Protein AF-A0A497KRR3-F1 (afdb_monomer_lite)

Foldseek 3Di:
DDDDPVRVLQVLLVVLLVQQLVVCCVVLPQDPPNVVSCVVCVVSVVGDSCVVLSVQLVVQVVVVHDSVVSHD

Radius of gyration: 14.73 Å; chains: 1; bounding box: 37×27×39 Å

pLDDT: mean 89.66, std 6.64, range [56.34, 97.56]

Structure (mmCIF, N/CA/C/O backbone):
data_AF-A0A497KRR3-F1
#
_entry.id   AF-A0A497KRR3-F1
#
loop_
_atom_site.group_PDB
_atom_site.id
_atom_site.type_symbol
_atom_site.label_atom_id
_atom_site.label_alt_id
_atom_site.label_comp_id
_atom_site.label_asym_id
_atom_site.label_entity_id
_atom_site.label_seq_id
_atom_site.pdbx_PDB_ins_code
_atom_site.Cartn_x
_atom_site.Cartn_y
_atom_site.Cartn_z
_atom_site.occupancy
_atom_site.B_iso_or_equiv
_atom_site.auth_seq_id
_atom_site.auth_comp_id
_atom_site.auth_asym_id
_atom_site.auth_atom_id
_atom_site.pdbx_PDB_model_num
ATOM 1 N N . MET A 1 1 ? 15.548 19.743 -13.777 1.00 56.34 1 MET A N 1
ATOM 2 C CA . MET A 1 1 ? 16.530 19.382 -12.734 1.00 56.34 1 MET A CA 1
ATOM 3 C C . MET A 1 1 ? 16.562 17.864 -12.720 1.00 56.34 1 MET A C 1
ATOM 5 O O . MET A 1 1 ? 15.498 17.286 -12.575 1.00 56.34 1 MET A O 1
ATOM 9 N N . VAL A 1 2 ? 17.690 17.223 -13.033 1.00 71.06 2 VAL A N 1
ATOM 10 C CA . VAL A 1 2 ? 17.755 15.750 -13.026 1.00 71.06 2 VAL A CA 1
ATOM 11 C C . VAL A 1 2 ? 17.770 15.317 -11.564 1.00 71.06 2 VAL A C 1
ATOM 13 O O . VAL A 1 2 ? 18.674 15.712 -10.829 1.00 71.06 2 VAL A O 1
ATOM 16 N N . LEU A 1 3 ? 16.746 14.585 -11.134 1.00 77.56 3 LEU A N 1
ATOM 17 C CA . LEU A 1 3 ? 16.706 13.996 -9.799 1.00 77.56 3 LEU A CA 1
ATOM 18 C C . LEU A 1 3 ? 17.834 12.965 -9.697 1.00 77.56 3 LEU A C 1
ATOM 20 O O . LEU A 1 3 ? 18.051 12.186 -10.627 1.00 77.56 3 LEU A O 1
ATOM 24 N N . ASN A 1 4 ? 18.569 12.963 -8.585 1.00 92.00 4 ASN A N 1
ATOM 25 C CA . ASN A 1 4 ? 19.438 11.826 -8.294 1.00 92.00 4 ASN A CA 1
ATOM 26 C C . ASN A 1 4 ? 18.568 10.594 -7.976 1.00 92.00 4 ASN A C 1
ATOM 28 O O . ASN A 1 4 ? 17.377 10.723 -7.681 1.00 92.00 4 ASN A O 1
ATOM 32 N N . LEU A 1 5 ? 19.160 9.400 -8.053 1.00 90.31 5 LEU A N 1
ATOM 33 C CA . LEU A 1 5 ? 18.426 8.143 -7.893 1.00 90.31 5 LEU A CA 1
ATOM 34 C C . LEU A 1 5 ? 17.658 8.076 -6.565 1.00 90.31 5 LEU A C 1
ATOM 36 O O . LEU A 1 5 ? 16.511 7.639 -6.542 1.00 90.31 5 LEU A O 1
ATOM 40 N N . ASP A 1 6 ? 18.266 8.548 -5.478 1.00 92.31 6 ASP A N 1
ATOM 41 C CA . ASP A 1 6 ? 17.636 8.537 -4.159 1.00 92.31 6 ASP A CA 1
ATOM 42 C C . ASP A 1 6 ? 16.403 9.441 -4.117 1.00 92.31 6 ASP A C 1
ATOM 44 O O . ASP A 1 6 ? 15.385 9.084 -3.525 1.00 92.31 6 ASP A O 1
ATOM 48 N N . GLN A 1 7 ? 16.468 10.610 -4.751 1.00 93.56 7 GLN A N 1
ATOM 49 C CA . GLN A 1 7 ? 15.352 11.543 -4.776 1.00 93.56 7 GLN A CA 1
ATOM 50 C C . GLN A 1 7 ? 14.198 11.011 -5.628 1.00 93.56 7 GLN A C 1
ATOM 52 O O . GLN A 1 7 ? 13.060 11.026 -5.169 1.00 93.56 7 GLN A O 1
ATOM 57 N N . TYR A 1 8 ? 14.509 10.439 -6.792 1.00 92.81 8 TYR A N 1
ATOM 58 C CA . TYR A 1 8 ? 13.524 9.769 -7.641 1.00 92.81 8 TYR A CA 1
ATOM 59 C C . TYR A 1 8 ? 12.816 8.620 -6.906 1.00 92.81 8 TYR A C 1
ATOM 61 O O . TYR A 1 8 ? 11.591 8.555 -6.877 1.00 92.81 8 TYR A O 1
ATOM 69 N N . LEU A 1 9 ? 13.576 7.735 -6.250 1.00 92.19 9 LEU A N 1
ATOM 70 C CA . LEU A 1 9 ? 12.997 6.604 -5.520 1.00 92.19 9 LEU A CA 1
ATOM 71 C C 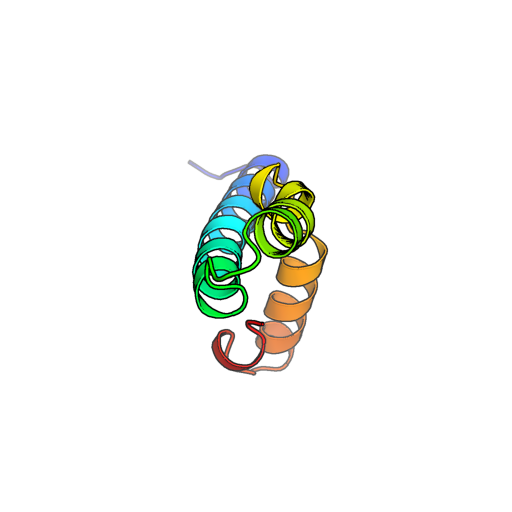. LEU A 1 9 ? 12.127 7.054 -4.343 1.00 92.19 9 LEU A C 1
ATOM 73 O O . LEU A 1 9 ? 11.107 6.428 -4.062 1.00 92.19 9 LEU A O 1
ATOM 77 N N . ASN A 1 10 ? 12.515 8.119 -3.641 1.00 92.25 10 ASN A N 1
ATOM 78 C CA . ASN A 1 10 ? 11.705 8.651 -2.546 1.00 92.25 10 ASN A CA 1
ATOM 79 C C . ASN A 1 10 ? 10.386 9.261 -3.042 1.00 92.25 10 ASN A C 1
ATOM 81 O O . ASN A 1 10 ? 9.370 9.092 -2.366 1.00 92.25 10 ASN A O 1
ATOM 85 N N . GLU A 1 11 ? 10.387 9.930 -4.197 1.00 93.44 11 GLU A N 1
ATOM 86 C CA . GLU A 1 11 ? 9.167 10.449 -4.830 1.00 93.44 11 GLU A CA 1
ATOM 87 C C . GLU A 1 11 ? 8.233 9.297 -5.240 1.00 93.44 11 GLU A C 1
ATOM 89 O O . GLU A 1 11 ? 7.097 9.239 -4.766 1.00 93.44 11 GLU A O 1
ATOM 94 N N . GLU A 1 12 ? 8.741 8.301 -5.971 1.00 93.06 12 GLU A N 1
ATOM 95 C CA . GLU A 1 12 ? 7.980 7.115 -6.407 1.00 93.06 12 GLU A CA 1
ATOM 96 C C . GLU A 1 12 ? 7.372 6.313 -5.235 1.00 93.06 12 GLU A C 1
ATOM 98 O O . GLU A 1 12 ? 6.205 5.897 -5.258 1.00 93.06 12 GLU A O 1
ATOM 103 N N . LEU A 1 13 ? 8.154 6.088 -4.170 1.00 93.25 13 LEU A N 1
ATOM 104 C CA . LEU A 1 13 ? 7.673 5.410 -2.960 1.00 93.25 13 LEU A CA 1
ATOM 105 C C . LEU A 1 13 ? 6.629 6.254 -2.215 1.00 93.25 13 LEU A C 1
ATOM 107 O O . LEU A 1 13 ? 5.702 5.700 -1.615 1.00 93.25 13 LEU A O 1
ATOM 111 N N . GLY A 1 14 ? 6.766 7.582 -2.252 1.00 92.31 14 GLY A N 1
ATOM 112 C CA . GLY A 1 14 ? 5.796 8.524 -1.702 1.00 92.31 14 GLY A CA 1
ATOM 113 C C . GLY A 1 14 ? 4.445 8.427 -2.407 1.00 92.31 14 GLY A C 1
ATOM 114 O O . GLY A 1 14 ? 3.422 8.248 -1.741 1.00 92.31 14 GLY A O 1
ATOM 115 N N . GLU A 1 15 ? 4.444 8.455 -3.738 1.00 91.94 15 GLU A N 1
A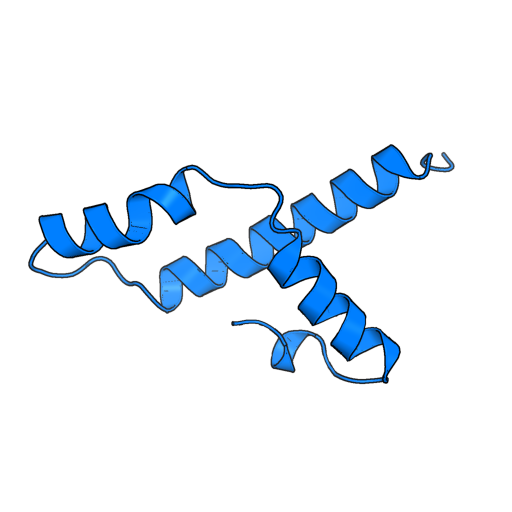TOM 116 C CA . GLU A 1 15 ? 3.233 8.311 -4.554 1.00 91.94 15 GLU A CA 1
ATOM 117 C C . GLU A 1 15 ? 2.552 6.959 -4.326 1.00 91.94 15 GLU A C 1
ATOM 119 O O . GLU A 1 15 ? 1.347 6.893 -4.062 1.00 91.94 15 GLU A O 1
ATOM 124 N N . THR A 1 16 ? 3.340 5.882 -4.311 1.00 91.81 16 THR A N 1
ATOM 125 C CA . THR A 1 16 ? 2.841 4.535 -4.004 1.00 91.81 16 THR A CA 1
ATOM 126 C C . THR A 1 16 ? 2.192 4.478 -2.622 1.00 91.81 16 THR A C 1
ATOM 128 O O . THR A 1 16 ? 1.130 3.880 -2.447 1.00 91.81 16 THR A O 1
ATOM 131 N N . SER A 1 17 ? 2.799 5.129 -1.626 1.00 91.12 17 SER A N 1
ATOM 132 C CA . SER A 1 17 ? 2.264 5.176 -0.264 1.00 91.12 17 SER A CA 1
ATOM 133 C C . SER A 1 17 ? 0.896 5.853 -0.202 1.00 91.12 17 SER A C 1
ATOM 135 O O . SER A 1 17 ? 0.013 5.371 0.508 1.00 91.12 17 SER A O 1
ATOM 137 N N . VAL A 1 18 ? 0.686 6.926 -0.971 1.00 91.12 18 VAL A N 1
ATOM 138 C CA . VAL A 1 18 ? -0.613 7.613 -1.051 1.00 91.12 18 VAL A CA 1
ATOM 139 C C . VAL A 1 18 ? -1.679 6.702 -1.665 1.00 91.12 18 VAL A C 1
ATOM 141 O O . VAL A 1 18 ? -2.750 6.557 -1.070 1.00 91.12 18 VAL A O 1
ATOM 144 N N . LYS A 1 19 ? -1.382 6.046 -2.798 1.00 90.62 19 LYS A N 1
ATOM 145 C CA . LYS A 1 19 ? -2.322 5.122 -3.465 1.00 90.62 19 LYS A CA 1
ATOM 146 C C . LYS A 1 19 ? -2.724 3.967 -2.541 1.00 90.62 19 LYS A C 1
ATOM 148 O O . LYS A 1 19 ? -3.908 3.735 -2.314 1.00 90.62 19 LYS A O 1
ATOM 153 N N . VAL A 1 20 ? -1.741 3.298 -1.935 1.00 89.94 20 VAL A N 1
ATOM 154 C CA . VAL A 1 20 ? -1.970 2.136 -1.058 1.00 89.94 20 VAL A CA 1
ATOM 155 C C . VAL A 1 20 ? -2.755 2.515 0.196 1.00 89.94 20 VAL A C 1
ATOM 157 O O . VAL A 1 20 ? -3.674 1.797 0.581 1.00 89.94 20 VAL A O 1
ATOM 160 N N . LYS A 1 21 ? -2.435 3.646 0.841 1.00 88.50 21 LYS A N 1
ATOM 161 C CA . LYS A 1 21 ? -3.167 4.097 2.037 1.00 88.50 21 LYS A CA 1
ATOM 162 C C . LYS A 1 21 ? -4.639 4.361 1.744 1.00 88.50 21 LYS A C 1
ATOM 164 O O . LYS A 1 21 ? -5.479 3.958 2.540 1.00 88.50 21 LYS A O 1
ATOM 169 N N . LYS A 1 22 ? -4.939 4.981 0.597 1.00 89.44 22 LYS A N 1
ATOM 170 C CA . LYS A 1 22 ? -6.319 5.227 0.169 1.00 89.44 22 LYS A CA 1
ATOM 171 C C . LYS A 1 22 ? -7.112 3.920 0.085 1.00 89.44 22 LYS A C 1
ATOM 173 O O . LYS A 1 22 ? -8.208 3.845 0.624 1.00 89.44 22 LYS A O 1
ATOM 178 N N . ILE A 1 23 ? -6.536 2.885 -0.520 1.00 89.06 23 ILE A N 1
ATOM 179 C CA . ILE A 1 23 ? -7.220 1.596 -0.660 1.00 89.06 23 ILE A CA 1
ATOM 180 C C . ILE A 1 23 ? -7.353 0.878 0.685 1.00 89.06 23 ILE A C 1
ATOM 182 O O . ILE A 1 23 ? -8.400 0.317 0.991 1.00 89.06 23 ILE A O 1
ATOM 186 N N . LEU A 1 24 ? -6.335 0.940 1.544 1.00 86.31 24 LEU A N 1
ATOM 187 C CA . LEU A 1 24 ? -6.417 0.336 2.877 1.00 86.31 24 LEU A CA 1
ATOM 188 C C . LEU A 1 24 ? -7.514 0.966 3.747 1.00 86.31 24 LEU A C 1
ATOM 190 O O . LEU A 1 24 ? -8.133 0.251 4.538 1.00 86.31 24 LEU A O 1
ATOM 194 N N . ASP A 1 25 ? -7.791 2.261 3.583 1.00 85.75 25 ASP A N 1
ATOM 195 C CA . ASP A 1 25 ? -8.925 2.920 4.241 1.00 85.75 25 ASP A CA 1
ATOM 196 C C . ASP A 1 25 ? -10.284 2.411 3.724 1.00 85.75 25 ASP A C 1
ATOM 198 O O . ASP A 1 25 ? -11.247 2.342 4.492 1.00 85.75 25 ASP A O 1
ATOM 202 N N . GLU A 1 26 ? -10.362 2.005 2.455 1.00 87.50 26 GLU A N 1
ATOM 203 C CA . GLU A 1 26 ? -11.558 1.403 1.851 1.00 87.50 26 GLU A CA 1
ATOM 204 C C . GLU A 1 26 ? -11.736 -0.071 2.276 1.00 87.50 26 GLU A C 1
ATOM 206 O O . GLU A 1 26 ? -12.849 -0.496 2.602 1.00 87.50 26 GLU A O 1
ATOM 211 N N . VAL A 1 27 ? -10.644 -0.843 2.334 1.00 86.88 27 VAL A N 1
ATOM 212 C CA . VAL A 1 27 ? -10.642 -2.283 2.661 1.00 86.88 27 VAL A CA 1
ATOM 213 C C . VAL A 1 27 ? -10.820 -2.544 4.161 1.00 86.88 27 VAL A C 1
ATOM 215 O O . VAL A 1 27 ? -11.457 -3.530 4.545 1.00 86.88 27 VAL A O 1
ATOM 218 N N . ILE A 1 28 ? -10.298 -1.667 5.026 1.00 85.88 28 ILE A N 1
ATOM 219 C CA . ILE A 1 28 ? -10.400 -1.780 6.491 1.00 85.88 28 ILE A CA 1
ATOM 220 C C . ILE A 1 28 ? -11.219 -0.598 7.041 1.00 85.88 28 ILE A C 1
ATOM 222 O O . ILE A 1 28 ? -10.676 0.290 7.704 1.00 85.88 28 ILE A O 1
ATOM 226 N N . PRO A 1 29 ? -12.542 -0.562 6.794 1.00 85.50 29 PRO A N 1
ATOM 227 C CA . PRO A 1 29 ? -13.382 0.547 7.223 1.00 85.50 29 PRO A CA 1
ATOM 228 C C . PRO A 1 29 ? -13.548 0.554 8.742 1.00 85.50 29 PRO A C 1
ATOM 230 O O . PRO A 1 29 ? -13.719 -0.494 9.360 1.00 85.50 29 PRO A O 1
ATOM 233 N N . GLN A 1 30 ? -13.603 1.738 9.346 1.00 87.62 30 GLN A N 1
ATOM 234 C CA . GLN A 1 30 ? -13.862 1.882 10.777 1.00 87.62 30 GLN A CA 1
ATOM 235 C C . GLN A 1 30 ? -15.270 1.374 11.137 1.00 87.62 30 GLN A C 1
ATOM 237 O O . GLN A 1 30 ? -16.277 1.959 10.729 1.00 87.62 30 GLN A O 1
ATOM 242 N N . LYS A 1 31 ? -15.358 0.284 11.906 1.00 90.19 31 LYS A N 1
ATOM 243 C CA . LYS A 1 31 ? -16.627 -0.327 12.338 1.00 90.19 31 LYS A CA 1
ATOM 244 C C . LYS A 1 31 ? -16.547 -0.806 13.787 1.00 90.19 31 LYS A C 1
ATOM 246 O O . LYS A 1 31 ? -15.487 -0.829 14.406 1.00 90.19 31 LYS A O 1
ATOM 251 N N . LYS A 1 32 ? -17.694 -1.227 14.326 1.00 92.50 32 LYS A N 1
ATOM 252 C CA . LYS A 1 32 ? -17.755 -1.885 15.633 1.00 92.50 32 LYS A CA 1
ATOM 253 C C . LYS A 1 32 ? -17.230 -3.326 15.532 1.00 92.50 32 LYS A C 1
ATOM 255 O O . LYS A 1 32 ? -17.548 -4.010 14.557 1.00 92.50 32 LYS A O 1
ATOM 260 N N . PRO A 1 33 ? -16.506 -3.815 16.552 1.00 94.38 33 PRO A N 1
ATOM 261 C CA . PRO A 1 33 ? -16.074 -3.091 17.753 1.00 94.38 33 PRO A CA 1
ATOM 262 C C . PRO A 1 33 ? -14.848 -2.201 17.478 1.00 94.38 33 PRO A C 1
ATOM 264 O O . PRO A 1 33 ? -13.853 -2.678 16.943 1.00 94.38 33 PRO A O 1
ATOM 267 N N . ASP A 1 34 ? -14.896 -0.931 17.900 1.00 93.12 34 ASP A N 1
ATOM 268 C CA . ASP A 1 34 ? -13.905 0.087 17.500 1.00 93.12 34 ASP A CA 1
ATOM 269 C C . ASP A 1 34 ? -12.464 -0.315 17.842 1.00 93.12 34 ASP A C 1
ATOM 271 O O . ASP A 1 34 ? -11.570 -0.155 17.023 1.00 93.12 34 ASP A O 1
ATOM 275 N N . ILE A 1 35 ? -12.246 -0.904 19.026 1.00 94.75 35 ILE A N 1
ATOM 276 C CA . ILE A 1 35 ? -10.913 -1.310 19.504 1.00 94.75 35 ILE A CA 1
ATOM 277 C C . ILE A 1 35 ? -10.244 -2.288 18.529 1.00 94.75 35 ILE A C 1
ATOM 279 O O . ILE A 1 35 ? -9.041 -2.199 18.298 1.00 94.75 35 ILE A O 1
ATOM 283 N N . LEU A 1 36 ? -11.014 -3.208 17.938 1.00 93.38 36 LEU A N 1
ATOM 284 C CA . LEU A 1 36 ? -10.477 -4.187 16.995 1.00 93.38 36 LEU A CA 1
ATOM 285 C C . LEU A 1 36 ? -10.045 -3.517 15.686 1.00 93.38 36 LEU A C 1
ATOM 287 O O . LEU A 1 36 ? -8.983 -3.838 15.154 1.00 93.38 36 LEU A O 1
ATOM 291 N N . TYR A 1 37 ? -10.849 -2.582 15.179 1.00 92.44 37 TYR A N 1
ATOM 292 C CA . TYR A 1 37 ? -10.553 -1.878 13.932 1.00 92.44 37 TYR A CA 1
ATOM 293 C C . TYR A 1 37 ? -9.398 -0.885 14.100 1.00 92.44 37 TYR A C 1
ATOM 295 O O . TYR A 1 37 ? -8.489 -0.871 13.272 1.00 92.44 37 TYR A O 1
ATOM 303 N N . GLU A 1 38 ? -9.357 -0.148 15.212 1.00 90.69 38 GLU A N 1
ATOM 304 C CA . GLU A 1 38 ? -8.221 0.706 15.586 1.00 90.69 38 GLU A CA 1
ATOM 305 C C . GLU A 1 38 ? -6.917 -0.098 15.680 1.00 90.69 38 GLU A C 1
ATOM 307 O O . GLU A 1 38 ? -5.913 0.259 15.060 1.00 90.69 38 GLU A O 1
ATOM 312 N N . ALA A 1 39 ? -6.933 -1.233 16.391 1.00 92.12 39 ALA A N 1
ATOM 313 C CA . ALA A 1 39 ? -5.759 -2.096 16.525 1.00 92.12 39 ALA A CA 1
ATOM 314 C C . ALA A 1 39 ? -5.284 -2.637 15.165 1.00 92.12 39 ALA A C 1
ATOM 316 O O . ALA A 1 39 ? -4.082 -2.678 14.901 1.00 92.12 39 ALA A O 1
ATOM 317 N N . SER A 1 40 ? -6.225 -3.001 14.287 1.00 90.00 40 SER A N 1
ATOM 318 C CA . SER A 1 40 ? -5.931 -3.522 12.944 1.00 90.00 40 SER A CA 1
ATOM 319 C C . SER A 1 40 ? -5.314 -2.462 12.023 1.00 90.00 40 SER A C 1
ATOM 321 O O . SER A 1 40 ? -4.503 -2.797 11.160 1.00 90.00 40 SER A O 1
ATOM 323 N N . ARG A 1 41 ? -5.659 -1.180 12.210 1.00 87.44 41 ARG A N 1
ATOM 324 C CA . ARG A 1 41 ? -5.154 -0.060 11.395 1.00 87.44 41 ARG A CA 1
ATOM 325 C C . ARG A 1 41 ? -3.908 0.614 11.970 1.00 87.44 41 ARG A C 1
ATOM 327 O O . ARG A 1 41 ? -3.212 1.303 11.229 1.00 87.44 41 ARG A O 1
ATOM 334 N N . HIS A 1 42 ? -3.588 0.402 13.246 1.00 87.12 42 HIS A N 1
ATOM 335 C CA . HIS A 1 42 ? -2.526 1.125 13.956 1.00 87.12 42 HIS A CA 1
ATOM 336 C C . HIS A 1 42 ? -1.181 1.165 13.206 1.00 87.12 42 HIS A C 1
ATOM 338 O O . HIS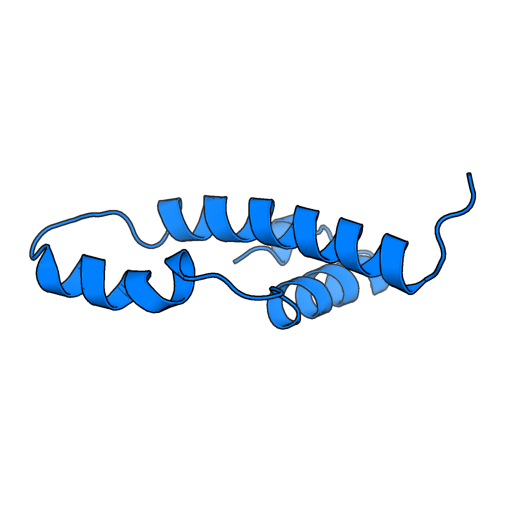 A 1 42 ? -0.627 2.240 12.982 1.00 87.12 42 HIS A O 1
ATOM 344 N N . LEU A 1 43 ? -0.675 0.010 12.758 1.00 85.94 43 LEU A N 1
ATOM 345 C CA . LEU A 1 43 ? 0.602 -0.067 12.033 1.00 85.94 43 LEU A CA 1
ATOM 346 C C . LEU A 1 43 ? 0.522 0.525 10.621 1.00 85.94 43 LEU A C 1
ATOM 348 O O . LEU A 1 43 ? 1.495 1.094 10.134 1.00 85.94 43 LEU A O 1
ATOM 352 N N . ILE A 1 44 ? -0.636 0.405 9.971 1.00 81.62 44 ILE A N 1
ATOM 353 C CA . ILE A 1 44 ? -0.866 0.925 8.620 1.00 81.62 44 ILE A CA 1
ATOM 354 C C . ILE A 1 44 ? -0.862 2.460 8.643 1.00 81.62 44 ILE A C 1
ATOM 356 O O . ILE A 1 44 ? -0.202 3.092 7.814 1.00 81.62 44 ILE A O 1
ATOM 360 N N . ILE A 1 45 ? -1.542 3.056 9.629 1.00 79.62 45 ILE A N 1
ATOM 361 C CA . ILE A 1 45 ? -1.614 4.510 9.831 1.00 79.62 45 ILE A CA 1
ATOM 362 C C . ILE A 1 45 ? -0.252 5.072 10.251 1.00 79.62 45 ILE A C 1
ATOM 364 O O . ILE A 1 45 ? 0.157 6.114 9.735 1.00 79.62 45 ILE A O 1
ATOM 368 N N . ALA A 1 46 ? 0.476 4.373 11.133 1.00 83.94 46 ALA A N 1
ATOM 369 C CA . ALA A 1 46 ? 1.831 4.756 11.546 1.00 83.94 46 ALA A CA 1
ATOM 370 C C . ALA A 1 46 ? 2.804 4.869 10.354 1.00 83.94 46 ALA A C 1
ATOM 372 O O . ALA A 1 46 ? 3.803 5.588 10.423 1.00 83.94 46 ALA A O 1
ATOM 373 N N . GLY A 1 47 ? 2.470 4.2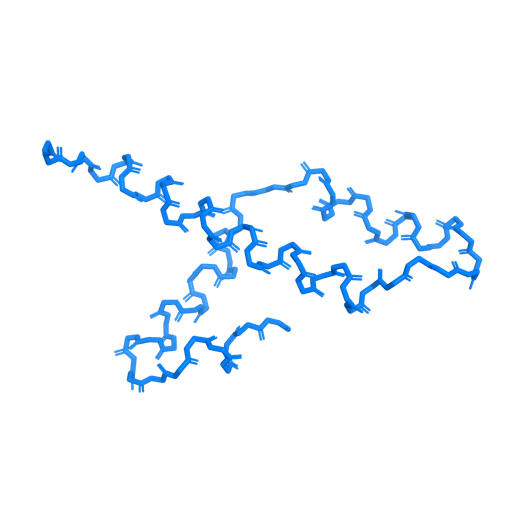22 9.233 1.00 76.94 47 GLY A N 1
ATOM 374 C CA . GLY A 1 47 ? 3.105 4.415 7.943 1.00 76.94 47 GLY A CA 1
ATOM 375 C C . GLY A 1 47 ? 4.224 3.419 7.667 1.00 76.94 47 GLY A C 1
ATOM 376 O O . GLY A 1 47 ? 4.287 2.318 8.202 1.00 76.94 47 GLY A O 1
ATOM 377 N N . GLY A 1 48 ? 5.098 3.798 6.743 1.00 83.56 48 GLY A N 1
ATOM 378 C CA . GLY A 1 48 ? 6.171 2.956 6.235 1.00 83.56 48 GLY A CA 1
ATOM 379 C C . GLY A 1 48 ? 6.556 3.384 4.826 1.00 83.56 48 GLY A C 1
ATOM 380 O O 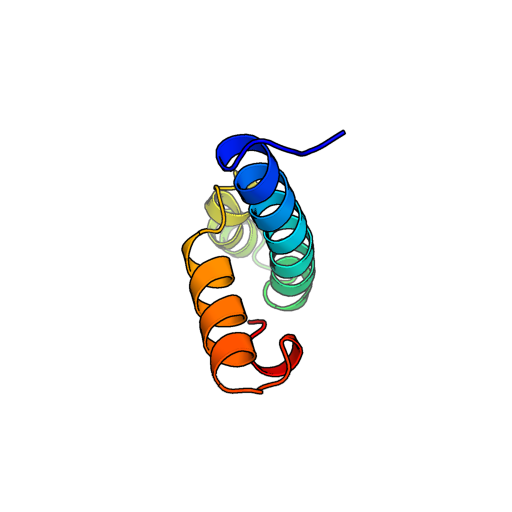. GLY A 1 48 ? 5.817 4.110 4.163 1.00 83.56 48 GLY A O 1
ATOM 381 N N . LYS A 1 49 ? 7.713 2.916 4.352 1.00 84.19 49 LYS A N 1
ATOM 382 C CA . LYS A 1 49 ? 8.215 3.237 3.004 1.00 84.19 49 LYS A CA 1
ATOM 383 C C . LYS A 1 49 ? 7.387 2.613 1.873 1.00 84.19 49 LYS A C 1
ATOM 385 O O . LYS A 1 49 ? 7.653 2.901 0.722 1.00 84.19 49 LYS A O 1
ATOM 390 N N . MET A 1 50 ? 6.457 1.705 2.189 1.00 89.00 50 MET A N 1
ATOM 391 C CA . MET A 1 50 ? 5.644 0.954 1.219 1.00 89.00 50 MET A CA 1
ATOM 392 C C . MET A 1 50 ? 6.456 0.268 0.109 1.00 89.00 50 MET A C 1
ATOM 394 O O . MET A 1 50 ? 5.970 0.042 -0.993 1.00 89.00 50 MET A O 1
ATOM 398 N N . LEU A 1 51 ? 7.680 -0.158 0.442 1.00 91.62 51 LEU A N 1
ATOM 399 C CA . LEU A 1 51 ? 8.586 -0.817 -0.498 1.00 91.62 51 LEU A CA 1
ATOM 400 C C . LEU A 1 51 ? 7.996 -2.115 -1.069 1.00 91.62 51 LEU A C 1
ATOM 402 O O . LEU A 1 51 ? 8.199 -2.416 -2.236 1.00 91.62 51 LEU A O 1
ATOM 406 N N . ARG A 1 52 ? 7.258 -2.886 -0.257 1.00 92.00 52 ARG A N 1
ATOM 407 C CA . ARG A 1 52 ? 6.642 -4.143 -0.712 1.00 92.00 52 ARG A CA 1
ATOM 408 C C . ARG A 1 52 ? 5.541 -3.888 -1.756 1.00 92.00 52 ARG A C 1
ATOM 410 O O . ARG A 1 52 ? 5.679 -4.439 -2.842 1.00 92.00 52 ARG A O 1
ATOM 417 N N . PRO A 1 53 ? 4.523 -3.037 -1.496 1.00 92.25 53 PRO A N 1
ATOM 418 C CA . PRO A 1 53 ? 3.581 -2.628 -2.538 1.00 92.25 53 PRO A CA 1
ATOM 419 C C . PRO A 1 53 ? 4.256 -2.053 -3.785 1.00 92.25 53 PRO A C 1
ATOM 421 O O . PRO A 1 53 ? 3.910 -2.448 -4.891 1.00 92.25 53 PRO A O 1
ATOM 424 N N . TYR A 1 54 ? 5.267 -1.196 -3.616 1.00 94.12 54 TYR A N 1
ATOM 425 C CA . TYR A 1 54 ? 6.000 -0.615 -4.743 1.00 94.12 54 TYR A CA 1
ATOM 426 C C . TYR A 1 54 ? 6.618 -1.680 -5.649 1.00 94.12 54 TYR A C 1
ATOM 428 O O . TYR A 1 54 ? 6.408 -1.658 -6.857 1.00 94.12 54 TYR A O 1
ATOM 436 N N . VAL A 1 55 ? 7.336 -2.651 -5.075 1.00 95.25 55 VAL A N 1
ATOM 437 C CA . VAL A 1 55 ? 7.947 -3.730 -5.863 1.00 95.25 55 VAL A CA 1
ATOM 438 C C . VAL A 1 55 ? 6.883 -4.580 -6.559 1.00 95.25 55 VAL A C 1
ATOM 440 O O . VAL A 1 55 ? 7.105 -4.985 -7.696 1.00 95.25 55 VAL A O 1
ATOM 443 N N . VAL A 1 56 ? 5.732 -4.829 -5.928 1.00 95.62 56 VAL A N 1
ATOM 444 C CA . VAL A 1 56 ? 4.622 -5.570 -6.553 1.00 95.62 56 VAL A CA 1
ATOM 445 C C . VAL A 1 56 ? 4.076 -4.821 -7.772 1.00 95.62 56 VAL A C 1
ATOM 447 O O . VAL A 1 56 ? 4.007 -5.405 -8.852 1.00 95.62 56 VAL A O 1
ATOM 450 N N . ILE A 1 57 ? 3.781 -3.527 -7.627 1.00 95.25 57 ILE A N 1
ATOM 451 C CA . ILE A 1 57 ? 3.275 -2.677 -8.715 1.00 95.25 57 ILE A CA 1
ATOM 452 C C . ILE A 1 57 ? 4.293 -2.613 -9.857 1.00 95.25 57 ILE A C 1
ATOM 454 O O . ILE A 1 57 ? 3.966 -2.951 -10.992 1.00 95.25 57 ILE A O 1
ATOM 458 N N . LYS A 1 58 ? 5.560 -2.295 -9.559 1.00 95.31 58 LYS A N 1
ATOM 459 C CA . LYS A 1 58 ? 6.615 -2.229 -10.582 1.00 95.31 58 LYS A CA 1
ATOM 460 C C . LYS A 1 58 ? 6.874 -3.572 -11.259 1.00 95.31 58 LYS A C 1
ATOM 462 O O . LYS A 1 58 ? 7.207 -3.597 -12.437 1.00 95.31 58 LYS A O 1
ATOM 467 N N . SER A 1 59 ? 6.704 -4.689 -10.551 1.00 96.75 59 SER A N 1
ATOM 468 C CA . SER A 1 59 ? 6.809 -6.022 -11.160 1.00 96.75 59 SER A CA 1
ATOM 469 C C . SER A 1 59 ? 5.670 -6.289 -12.144 1.00 96.75 59 SER A C 1
ATOM 471 O O . SER A 1 59 ? 5.912 -6.901 -13.181 1.00 96.75 59 SER A O 1
ATOM 473 N N . CYS A 1 60 ? 4.453 -5.822 -11.845 1.00 97.25 60 CYS A N 1
ATOM 474 C CA . CYS A 1 60 ? 3.310 -5.895 -12.757 1.00 97.25 60 CYS A CA 1
ATOM 475 C C . CYS A 1 60 ? 3.546 -5.041 -14.013 1.00 97.25 60 CYS A C 1
ATOM 477 O O . CYS A 1 60 ? 3.466 -5.552 -15.131 1.00 97.25 60 CYS A O 1
ATOM 479 N N . GLU A 1 61 ? 3.948 -3.780 -13.835 1.00 95.81 61 GLU A N 1
ATOM 480 C CA . GLU A 1 61 ? 4.276 -2.872 -14.943 1.00 95.81 61 GLU A CA 1
ATOM 481 C C . GLU A 1 61 ? 5.417 -3.421 -15.818 1.00 95.81 61 GLU A C 1
ATOM 483 O O . GLU A 1 61 ? 5.353 -3.362 -17.046 1.00 95.81 61 GLU A O 1
ATOM 488 N N . ALA A 1 62 ? 6.450 -4.012 -15.205 1.00 97.56 62 ALA A N 1
ATOM 489 C CA . ALA A 1 62 ? 7.617 -4.545 -15.911 1.00 97.56 62 ALA A CA 1
ATOM 490 C C . ALA A 1 62 ? 7.281 -5.683 -16.889 1.00 97.56 62 ALA A C 1
ATOM 492 O O . ALA A 1 62 ? 8.031 -5.912 -17.839 1.00 97.56 62 ALA A O 1
ATOM 493 N N . VAL A 1 63 ? 6.166 -6.387 -16.674 1.00 97.50 63 VAL A N 1
ATOM 494 C CA . VAL A 1 63 ? 5.666 -7.431 -17.582 1.00 97.50 63 VAL A CA 1
ATOM 495 C C . VAL A 1 63 ? 4.517 -6.946 -18.476 1.00 97.50 63 VAL A C 1
ATOM 497 O O . VAL A 1 63 ? 3.891 -7.757 -19.155 1.00 97.50 63 VAL A O 1
ATOM 500 N N . GLY A 1 64 ?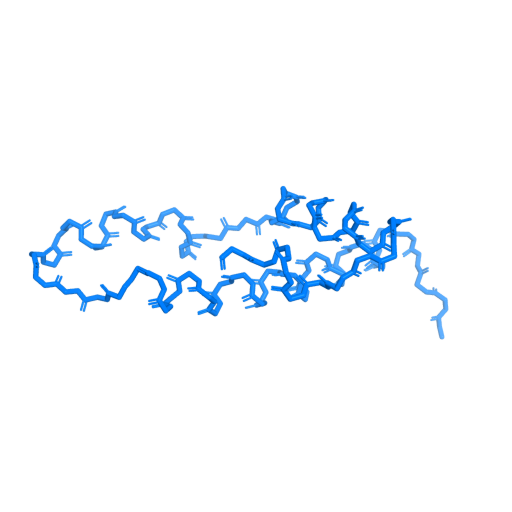 4.253 -5.634 -18.509 1.00 96.94 64 GLY A N 1
ATOM 501 C CA . GLY A 1 64 ? 3.205 -5.013 -19.325 1.00 96.94 64 GLY A CA 1
ATOM 502 C C . GLY A 1 64 ? 1.798 -5.093 -18.727 1.00 96.94 64 GLY A C 1
ATOM 503 O O . GLY A 1 64 ? 0.823 -4.950 -19.465 1.00 96.94 64 GLY A O 1
ATOM 504 N N . GLY A 1 65 ? 1.683 -5.365 -17.426 1.00 97.00 65 GLY A N 1
ATOM 505 C CA . GLY A 1 65 ? 0.414 -5.349 -16.703 1.00 97.00 65 GLY A CA 1
ATOM 506 C C . GLY A 1 65 ? -0.031 -3.940 -16.304 1.00 97.00 65 GLY A C 1
ATOM 507 O O . GLY A 1 65 ? 0.739 -2.983 -16.369 1.00 97.00 65 GLY A O 1
ATOM 508 N N . ASP A 1 66 ? -1.292 -3.836 -15.891 1.00 95.06 66 ASP A N 1
ATOM 509 C CA . ASP A 1 66 ? -1.905 -2.604 -15.395 1.00 95.06 66 ASP A CA 1
ATOM 510 C C . ASP A 1 66 ? -1.681 -2.472 -13.881 1.00 95.06 66 ASP A C 1
ATOM 512 O O . ASP A 1 66 ? -1.985 -3.405 -13.131 1.00 95.06 66 ASP A O 1
ATOM 516 N N . GLU A 1 67 ? -1.168 -1.326 -13.422 1.00 91.44 67 GLU A N 1
ATOM 517 C CA . GLU A 1 67 ? -0.896 -1.087 -11.999 1.00 91.44 67 GLU A CA 1
ATOM 518 C C . GLU A 1 67 ? -2.138 -1.287 -11.125 1.00 91.44 67 GLU A C 1
ATOM 520 O O . GLU A 1 67 ? -2.021 -1.835 -10.027 1.00 91.44 67 GLU A O 1
ATOM 525 N N . ASP A 1 68 ? -3.324 -0.938 -11.632 1.00 90.62 68 ASP A N 1
ATOM 526 C CA . ASP A 1 68 ? -4.583 -1.043 -10.892 1.00 90.62 68 ASP A CA 1
ATOM 527 C C . ASP A 1 68 ? -4.928 -2.501 -10.554 1.00 90.62 68 ASP A C 1
ATOM 529 O O . ASP A 1 68 ? -5.605 -2.774 -9.564 1.00 90.62 68 ASP A O 1
ATOM 533 N N . THR A 1 69 ? -4.408 -3.461 -11.325 1.00 91.00 69 THR A N 1
ATOM 534 C CA . THR A 1 69 ? -4.577 -4.898 -11.050 1.00 91.00 69 THR A CA 1
ATOM 535 C C . THR A 1 69 ? -3.637 -5.428 -9.968 1.00 91.00 69 THR A C 1
ATOM 537 O O . THR A 1 69 ? -3.865 -6.514 -9.431 1.00 91.00 69 THR A O 1
ATOM 540 N N . ALA A 1 70 ? -2.574 -4.684 -9.659 1.00 92.06 70 ALA A N 1
ATOM 541 C CA . ALA A 1 70 ? -1.576 -5.021 -8.649 1.00 92.06 70 ALA A CA 1
ATOM 542 C C . ALA A 1 70 ? -1.774 -4.248 -7.336 1.00 92.06 70 ALA A C 1
ATOM 544 O O . ALA A 1 70 ? -1.109 -4.550 -6.337 1.00 92.06 70 ALA A O 1
ATOM 545 N N . LEU A 1 71 ? -2.658 -3.249 -7.342 1.00 86.69 71 LEU A N 1
ATOM 546 C CA . LEU A 1 71 ? -3.074 -2.552 -6.139 1.00 86.69 71 LEU A CA 1
ATOM 547 C C . LEU A 1 71 ? -3.880 -3.502 -5.217 1.00 86.69 71 LEU A C 1
ATOM 549 O O . LEU A 1 71 ? -4.607 -4.357 -5.726 1.00 86.69 71 LEU A O 1
ATOM 553 N N . PRO A 1 72 ? -3.701 -3.417 -3.879 1.00 74.06 72 PRO A N 1
ATOM 554 C CA . PRO A 1 72 ? -4.344 -4.322 -2.917 1.00 74.06 72 PRO A CA 1
ATOM 555 C C . PRO A 1 72 ? -5.870 -4.240 -2.861 1.00 74.06 72 PRO A C 1
ATOM 557 O O . PRO A 1 72 ? -6.420 -3.205 -3.280 1.00 74.06 72 PRO A O 1
#

Secondary structure (DSSP, 8-state):
-PPPHHHHHHHHHHHHHHHHHHHHHHHS---SSHHHHHHHHHHHHH----HHHHHHHHHHHHTT--GGGT--

Sequence (72 aa):
MVLNLDQYLNEELGETSVKVKKILDEVIPQKKPDILYEASRHLIIAGGKMLRPYVVIKSCEAVGGDEDTALP